Protein AF-A0A932K1Q2-F1 (afdb_monomer)

Foldseek 3Di:
DAAEDEEECAVTQAVHPPGDGDLVSLVVLLVLQVVSVVDSPRHHYAYEYQDDLVVRQVSCVSNVNQAWHAYPPRDTRGHPPRDDDD

Solvent-accessible surface area (backbone atoms only — not comparable to full-atom values): 4963 Å² total; per-residue (Å²): 134,70,57,69,45,76,39,47,44,69,64,68,65,25,92,28,85,94,50,72,81,49,63,69,61,36,48,52,46,20,54,41,25,58,47,29,73,80,34,84,78,42,40,30,55,33,44,41,35,81,63,57,67,72,62,50,45,54,50,35,60,61,22,56,33,68,57,61,24,38,32,60,94,75,40,77,46,63,44,94,86,37,67,78,87,127

Nearest PDB structures (foldseek):
  2zos-assembly1_A  TM=6.873E-01  e=2.496E-02  Pyrococcus horikoshii
  8tl0-assembly1_A  TM=3.312E-01  e=5.026E-01  Haliangium ochraceum
  2b5y-assembly1_A  TM=5.153E-01  e=2.665E+00  Bacillus subtilis
  8tl0-assembly1_B  TM=3.402E-01  e=8.571E-01  Haliangium ochraceum
  8tl0-assembly1_C  TM=3.404E-01  e=1.462E+00  Haliangium ochraceum

Mean predicted aligned error: 4.62 Å

Secondary structure (DSSP, 8-state):
---EEEE-SBTTTBSSTTPPP-HHHHHHHHHHHHHHHH-TTSPEEEEEESS-HHHHHHHHHHTT--SPEEEGGG-EE--TT-PPP-

pLDDT: mean 88.9, std 12.92, range [40.62, 97.94]

Sequence (86 aa):
MIRLVIVDVDGVLSPGEAAPLDFAVLQRIAEFNDRARQDATCPAVTLCTGRPAAYVEVLMQAIHGRYPAVLRSFKLCYTTRSSPPT

Radius of gyration: 12.43 Å; Cα contacts (8 Å, |Δi|>4): 139; chains: 1; bounding box: 31×24×34 Å

Structure (mmCIF, N/CA/C/O backbone):
data_AF-A0A932K1Q2-F1
#
_entry.id   AF-A0A932K1Q2-F1
#
loop_
_atom_site.group_PDB
_atom_site.id
_atom_site.type_symbol
_atom_site.label_atom_id
_atom_site.label_alt_id
_atom_site.label_comp_id
_atom_site.label_asym_id
_atom_site.label_entity_id
_atom_site.label_seq_id
_atom_site.pdbx_PDB_ins_code
_atom_site.Cartn_x
_atom_site.Cartn_y
_atom_site.Cartn_z
_atom_site.occupancy
_atom_site.B_iso_or_equiv
_atom_site.auth_seq_id
_atom_site.auth_comp_id
_atom_site.auth_asym_id
_atom_site.auth_atom_id
_atom_site.pdbx_PDB_model_num
ATOM 1 N N . MET A 1 1 ? -6.514 -8.676 18.664 1.00 78.62 1 MET A N 1
ATOM 2 C CA . MET A 1 1 ? -7.324 -8.010 17.620 1.00 78.62 1 MET A CA 1
ATOM 3 C C . MET A 1 1 ? -6.405 -7.148 16.770 1.00 78.62 1 MET A C 1
ATOM 5 O O . MET A 1 1 ? -5.580 -6.445 17.342 1.00 78.62 1 MET A O 1
ATOM 9 N N . ILE A 1 2 ? -6.474 -7.258 15.442 1.00 86.25 2 ILE A N 1
ATOM 10 C CA . ILE A 1 2 ? -5.549 -6.577 14.519 1.00 86.25 2 ILE A CA 1
ATOM 11 C C . ILE A 1 2 ? -6.036 -5.142 14.287 1.00 86.25 2 ILE A C 1
ATOM 13 O O . ILE A 1 2 ? -7.216 -4.939 14.025 1.00 86.25 2 ILE A O 1
ATOM 17 N N . ARG A 1 3 ? -5.140 -4.152 14.401 1.00 91.06 3 ARG A N 1
ATOM 18 C CA . ARG A 1 3 ? -5.469 -2.716 14.246 1.00 91.06 3 ARG A CA 1
ATOM 19 C C . ARG A 1 3 ? -4.832 -2.056 13.024 1.00 91.06 3 ARG A C 1
ATOM 21 O O . ARG A 1 3 ? -5.305 -1.013 12.580 1.00 91.06 3 ARG A O 1
ATOM 28 N N . LEU A 1 4 ? -3.758 -2.643 12.506 1.00 94.75 4 LEU A N 1
ATOM 29 C CA . LEU A 1 4 ? -2.987 -2.114 11.391 1.00 94.75 4 LEU A CA 1
ATOM 30 C C . LEU A 1 4 ? -2.484 -3.279 10.544 1.00 94.75 4 LEU A C 1
ATOM 32 O O . LEU A 1 4 ? -1.938 -4.243 11.079 1.00 94.75 4 LEU A O 1
ATOM 36 N N . VAL A 1 5 ? -2.669 -3.164 9.239 1.00 96.38 5 VAL A N 1
ATOM 37 C CA . VAL A 1 5 ? -2.094 -4.036 8.222 1.00 96.38 5 VAL A CA 1
ATOM 38 C C . VAL A 1 5 ? -1.064 -3.215 7.459 1.00 96.38 5 VAL A C 1
ATOM 40 O O . VAL A 1 5 ? -1.324 -2.076 7.071 1.00 96.38 5 VAL A O 1
ATOM 43 N N . ILE A 1 6 ? 0.121 -3.784 7.276 1.00 96.06 6 ILE A N 1
ATOM 44 C CA . ILE A 1 6 ? 1.213 -3.159 6.535 1.00 96.06 6 ILE A CA 1
ATOM 45 C C . ILE A 1 6 ? 1.460 -4.021 5.303 1.00 96.06 6 ILE A C 1
ATOM 47 O O . ILE A 1 6 ? 1.672 -5.225 5.442 1.00 96.06 6 ILE A O 1
ATOM 51 N N . VAL A 1 7 ? 1.400 -3.420 4.117 1.00 96.44 7 VAL A N 1
ATOM 52 C CA . VAL A 1 7 ? 1.529 -4.137 2.841 1.00 96.44 7 VAL A CA 1
ATOM 53 C C . VAL A 1 7 ? 2.660 -3.567 1.999 1.00 96.44 7 VAL A C 1
ATOM 55 O O . VAL A 1 7 ? 2.888 -2.358 2.001 1.00 96.44 7 VAL A O 1
ATOM 58 N N . ASP A 1 8 ? 3.361 -4.428 1.268 1.00 95.31 8 ASP A N 1
ATOM 59 C CA . ASP A 1 8 ? 4.248 -3.970 0.196 1.00 95.31 8 ASP A CA 1
ATOM 60 C C . ASP A 1 8 ? 3.43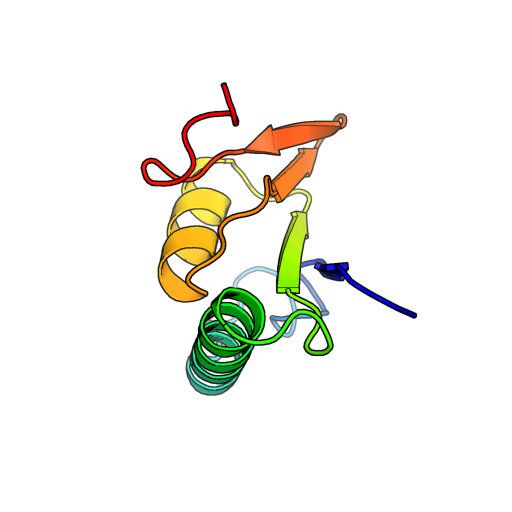4 -3.542 -1.031 1.00 95.31 8 ASP A C 1
ATOM 62 O O . ASP A 1 8 ? 2.226 -3.765 -1.102 1.00 95.31 8 ASP A O 1
ATOM 66 N N . VAL A 1 9 ? 4.088 -2.886 -1.983 1.00 94.62 9 VAL A N 1
ATOM 67 C CA . VAL A 1 9 ? 3.500 -2.507 -3.266 1.00 94.62 9 VAL A CA 1
ATOM 68 C C . VAL A 1 9 ? 3.817 -3.563 -4.319 1.00 94.62 9 VAL A C 1
ATOM 70 O O . VAL A 1 9 ? 2.900 -4.171 -4.868 1.00 94.62 9 VAL A O 1
ATOM 73 N N . ASP A 1 10 ? 5.098 -3.802 -4.587 1.00 92.94 10 ASP A N 1
ATOM 74 C CA . ASP A 1 10 ? 5.536 -4.617 -5.718 1.00 92.94 10 ASP A CA 1
ATOM 75 C C . ASP A 1 10 ? 5.304 -6.109 -5.465 1.00 92.94 10 ASP A C 1
ATOM 77 O O . ASP A 1 10 ? 5.847 -6.690 -4.531 1.00 92.94 10 ASP A O 1
ATOM 81 N N . GLY A 1 11 ? 4.485 -6.744 -6.305 1.00 90.12 11 GLY A N 1
ATOM 82 C CA . GLY A 1 11 ? 4.096 -8.148 -6.138 1.00 90.12 11 GLY A CA 1
ATOM 83 C C . GLY A 1 11 ? 3.010 -8.378 -5.079 1.00 90.12 11 GLY A C 1
ATOM 84 O O . GLY A 1 11 ? 2.653 -9.529 -4.830 1.00 90.12 11 GLY A O 1
ATOM 85 N N . VAL A 1 12 ? 2.480 -7.312 -4.464 1.00 94.31 12 VAL A N 1
ATOM 86 C CA . VAL A 1 12 ? 1.402 -7.379 -3.461 1.00 94.31 12 VAL A CA 1
ATOM 87 C C . VAL A 1 12 ? 0.198 -6.540 -3.884 1.00 94.31 12 VAL A C 1
ATOM 89 O O . VAL A 1 12 ? -0.874 -7.093 -4.115 1.00 94.31 12 VAL A O 1
ATOM 92 N N . LEU A 1 13 ? 0.355 -5.216 -3.995 1.00 92.81 13 LEU A N 1
ATOM 93 C CA . LEU A 1 13 ? -0.693 -4.320 -4.505 1.00 92.81 13 LEU A CA 1
ATOM 94 C C . LEU A 1 13 ? -0.613 -4.127 -6.021 1.00 92.81 13 LEU A C 1
ATOM 96 O O . LEU A 1 13 ? -1.613 -3.784 -6.647 1.00 92.81 13 LEU A O 1
ATOM 100 N N . SER A 1 14 ? 0.565 -4.331 -6.607 1.00 89.81 14 SER A N 1
ATOM 101 C CA . SER A 1 14 ? 0.769 -4.402 -8.049 1.00 89.81 14 SER A CA 1
ATOM 102 C C . SER A 1 14 ? 1.316 -5.781 -8.436 1.00 89.81 14 SER A C 1
ATOM 104 O O . SER A 1 14 ? 1.974 -6.431 -7.621 1.00 89.81 14 SER A O 1
ATOM 106 N N . PRO A 1 15 ? 1.136 -6.225 -9.692 1.00 87.00 15 PRO A N 1
ATOM 107 C CA . PRO A 1 15 ? 1.792 -7.430 -10.207 1.00 87.00 15 PRO A CA 1
ATOM 108 C C . PRO A 1 15 ? 3.330 -7.375 -10.199 1.00 87.00 15 PRO A C 1
ATOM 110 O O . PRO A 1 15 ? 3.977 -8.394 -10.423 1.00 87.00 15 PRO A O 1
ATOM 113 N N . GLY A 1 16 ? 3.923 -6.200 -9.967 1.00 85.69 16 GLY A N 1
ATOM 114 C CA . GLY A 1 16 ? 5.365 -5.991 -9.940 1.00 85.69 16 GLY A CA 1
ATOM 115 C C . GLY A 1 16 ? 5.770 -4.604 -10.434 1.00 85.69 16 GLY A C 1
ATOM 116 O O . GLY A 1 16 ? 4.942 -3.710 -10.630 1.00 85.69 16 GLY A O 1
ATOM 117 N N . GLU A 1 17 ? 7.072 -4.437 -10.653 1.00 84.12 17 GLU A N 1
ATOM 118 C CA . GLU A 1 17 ? 7.647 -3.184 -11.127 1.00 84.12 17 GLU A CA 1
ATOM 119 C C . GLU A 1 17 ? 7.154 -2.802 -12.528 1.00 84.12 17 GLU A C 1
ATOM 121 O O . GLU A 1 17 ? 7.010 -3.652 -13.402 1.00 84.12 17 GLU A O 1
ATOM 126 N N . ALA A 1 18 ? 6.901 -1.502 -12.729 1.00 86.19 18 ALA A N 1
ATOM 127 C CA . ALA A 1 18 ? 6.398 -0.908 -13.973 1.00 86.19 18 ALA A CA 1
ATOM 128 C C . ALA A 1 18 ? 5.019 -1.414 -14.446 1.00 86.19 18 ALA A C 1
ATOM 130 O O . ALA A 1 18 ? 4.537 -0.981 -15.494 1.00 86.19 18 ALA A O 1
ATOM 131 N N . ALA A 1 19 ? 4.352 -2.271 -13.669 1.00 91.31 19 ALA A N 1
ATOM 132 C CA . ALA A 1 19 ? 2.971 -2.637 -13.926 1.00 91.31 19 ALA A CA 1
ATOM 133 C C . ALA A 1 19 ? 2.037 -1.432 -13.688 1.00 91.31 19 ALA A C 1
ATOM 135 O O . ALA A 1 19 ? 2.293 -0.615 -12.794 1.00 91.31 19 ALA A O 1
ATOM 136 N N . PRO A 1 20 ? 0.935 -1.316 -14.452 1.00 91.75 20 PRO A N 1
ATOM 137 C CA . PRO A 1 20 ? -0.108 -0.343 -14.163 1.00 91.75 20 PRO A CA 1
ATOM 138 C C . PRO A 1 20 ? -0.653 -0.507 -12.742 1.00 91.75 20 PRO A C 1
ATOM 140 O O . PRO A 1 20 ? -0.747 -1.620 -12.221 1.00 91.75 20 PRO A O 1
ATOM 143 N N . LEU A 1 21 ? -1.048 0.609 -12.130 1.00 91.75 21 LEU A N 1
ATOM 144 C CA . LEU A 1 21 ? -1.755 0.583 -10.854 1.00 91.75 21 LEU A CA 1
ATOM 145 C C . LEU A 1 21 ? -3.157 -0.001 -11.038 1.00 91.75 21 LEU A C 1
ATOM 147 O O . LEU A 1 21 ? -3.875 0.372 -11.968 1.00 91.75 21 LEU A O 1
ATOM 151 N N . ASP A 1 22 ? -3.566 -0.857 -10.107 1.00 92.94 22 ASP A N 1
ATOM 152 C CA . ASP A 1 22 ? -4.947 -1.319 -10.013 1.00 92.94 22 ASP A CA 1
ATOM 153 C C . ASP A 1 22 ? -5.765 -0.327 -9.175 1.00 92.94 22 ASP A C 1
ATOM 155 O O . ASP A 1 22 ? -5.740 -0.330 -7.941 1.00 92.94 22 ASP A O 1
ATOM 159 N N . PHE A 1 23 ? -6.497 0.553 -9.856 1.00 95.25 23 PHE A N 1
ATOM 160 C CA . PHE A 1 23 ? -7.317 1.563 -9.191 1.00 95.25 23 PHE A CA 1
ATOM 161 C C . PHE A 1 23 ? -8.461 0.970 -8.363 1.00 95.25 23 PHE A C 1
ATOM 163 O O . PHE A 1 23 ? -8.855 1.587 -7.375 1.00 95.25 23 PHE A O 1
ATOM 170 N N . ALA A 1 24 ? -8.972 -0.216 -8.709 1.00 95.88 24 ALA A N 1
ATOM 171 C CA . ALA A 1 24 ? -10.028 -0.857 -7.933 1.00 95.88 24 ALA A CA 1
ATOM 172 C C . ALA A 1 24 ? -9.484 -1.349 -6.584 1.00 95.88 24 ALA A C 1
ATOM 174 O O . ALA A 1 24 ? -10.125 -1.153 -5.549 1.00 95.88 24 ALA A O 1
ATOM 175 N N . VAL A 1 25 ? -8.269 -1.908 -6.570 1.00 95.19 25 VAL A N 1
ATOM 176 C CA . VAL A 1 25 ? -7.569 -2.270 -5.328 1.00 95.19 25 VAL A CA 1
ATOM 177 C C . VAL A 1 25 ? -7.284 -1.029 -4.483 1.00 95.19 25 VAL A C 1
ATOM 179 O O . VAL A 1 25 ? -7.602 -1.017 -3.292 1.00 95.19 25 VAL A O 1
ATOM 182 N N . LEU A 1 26 ? -6.741 0.037 -5.081 1.00 97.00 26 LEU A N 1
ATOM 183 C CA . LEU A 1 26 ? -6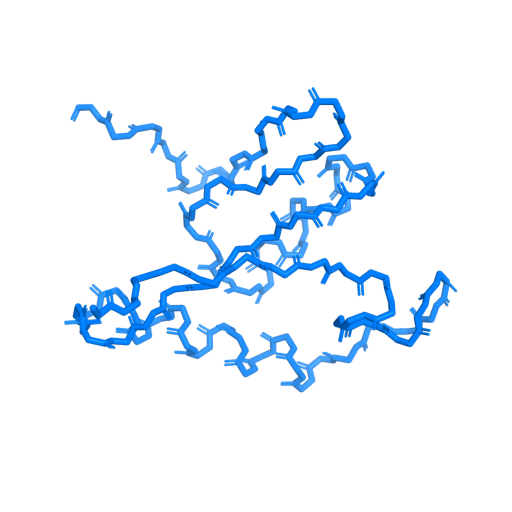.447 1.279 -4.355 1.00 97.00 26 LEU A CA 1
ATOM 184 C C . LEU A 1 26 ? -7.713 1.904 -3.752 1.00 97.00 26 LEU A C 1
ATOM 186 O O . 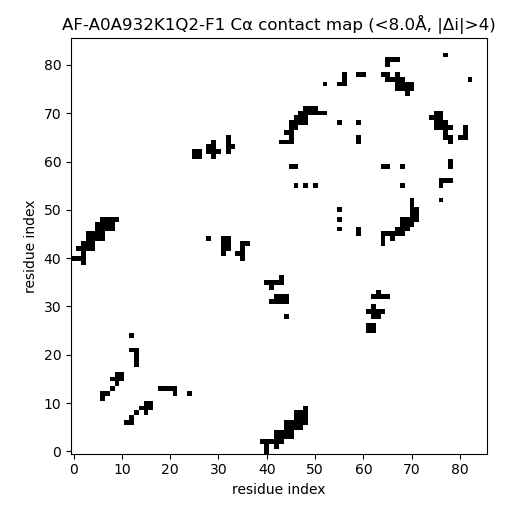LEU A 1 26 ? -7.714 2.260 -2.572 1.00 97.00 26 LEU A O 1
ATOM 190 N N . GLN A 1 27 ? -8.805 1.965 -4.521 1.00 97.94 27 GLN A N 1
ATOM 191 C CA . GLN A 1 27 ? -10.100 2.443 -4.038 1.00 97.94 27 GLN A CA 1
ATOM 192 C C . GLN A 1 27 ? -10.613 1.578 -2.884 1.00 97.94 27 GLN A C 1
ATOM 194 O O . GLN A 1 27 ? -11.085 2.099 -1.873 1.00 97.94 27 GLN A O 1
ATOM 199 N N . ARG A 1 28 ? -10.476 0.253 -2.985 1.00 96.88 28 ARG A N 1
ATOM 200 C CA . ARG A 1 28 ? -10.916 -0.645 -1.920 1.00 96.88 28 ARG A CA 1
ATOM 201 C C . ARG A 1 28 ? -10.151 -0.407 -0.619 1.00 96.88 28 ARG A C 1
ATOM 203 O O . ARG A 1 28 ? -10.750 -0.420 0.456 1.00 96.88 28 ARG A O 1
ATOM 210 N N . ILE A 1 29 ? -8.842 -0.168 -0.699 1.00 97.38 29 ILE A N 1
ATOM 211 C CA . ILE A 1 29 ? -8.019 0.167 0.471 1.00 97.38 29 ILE A CA 1
ATOM 212 C C . ILE A 1 29 ? -8.423 1.529 1.046 1.00 97.38 29 ILE A C 1
ATOM 214 O O . ILE A 1 29 ? -8.514 1.658 2.268 1.00 97.38 29 ILE A O 1
ATOM 218 N N . ALA A 1 30 ? -8.722 2.516 0.197 1.00 97.62 30 ALA A N 1
ATOM 219 C CA . ALA A 1 30 ? -9.226 3.817 0.633 1.00 97.62 30 ALA A CA 1
ATOM 220 C C . ALA A 1 30 ? -10.507 3.683 1.471 1.00 97.62 30 ALA A C 1
ATOM 222 O O . ALA A 1 30 ? -10.573 4.206 2.584 1.00 97.62 30 ALA A O 1
ATOM 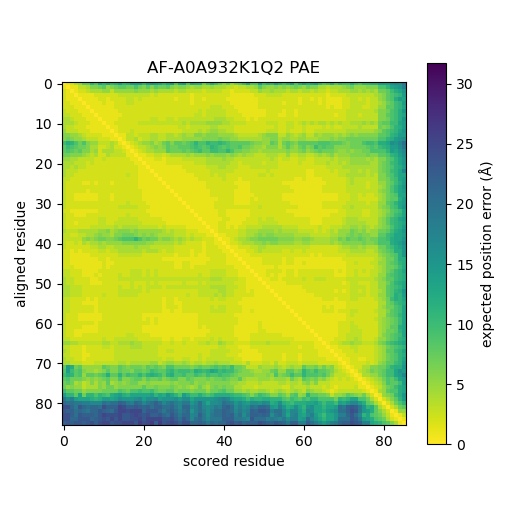223 N N . GLU A 1 31 ? -11.475 2.885 1.009 1.00 96.88 31 GLU A N 1
ATOM 224 C CA . GLU A 1 31 ? -12.708 2.592 1.751 1.00 96.88 31 GLU A CA 1
ATOM 225 C C . GLU A 1 31 ? -12.435 1.920 3.108 1.00 96.88 31 GLU A C 1
ATOM 227 O O . GLU A 1 31 ? -13.062 2.260 4.116 1.00 96.88 31 GLU A O 1
ATOM 232 N N . PHE A 1 32 ? -11.494 0.969 3.166 1.00 95.69 32 PHE A N 1
ATOM 233 C CA . PHE A 1 32 ? -11.080 0.348 4.430 1.00 95.69 32 PHE A CA 1
ATOM 234 C C . PHE A 1 32 ? -10.462 1.368 5.388 1.00 95.69 32 PHE A C 1
ATOM 236 O O . PHE A 1 32 ? -10.805 1.389 6.572 1.00 95.69 32 PHE A O 1
ATOM 243 N N . ASN A 1 33 ? -9.589 2.235 4.880 1.00 96.75 33 ASN A N 1
ATOM 2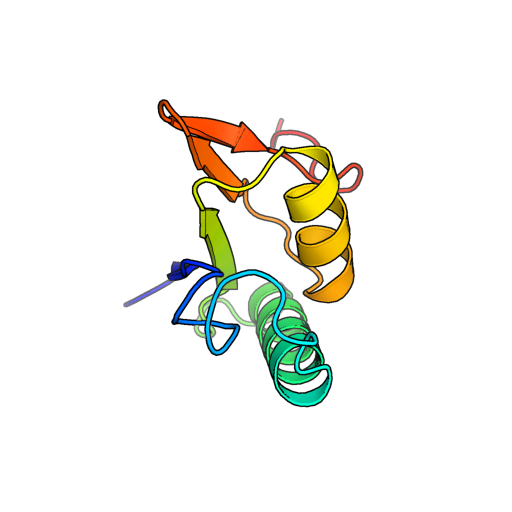44 C CA . ASN A 1 33 ? -8.950 3.278 5.671 1.00 96.75 33 ASN A CA 1
ATOM 245 C C . ASN A 1 33 ? -9.948 4.319 6.181 1.00 96.75 33 ASN A C 1
ATOM 247 O O . ASN A 1 33 ? -9.835 4.745 7.331 1.00 96.75 33 ASN A O 1
ATOM 251 N N . ASP A 1 34 ? -10.950 4.684 5.385 1.00 96.06 34 ASP A N 1
ATOM 252 C CA . ASP A 1 34 ? -12.023 5.577 5.820 1.00 96.06 34 ASP A CA 1
ATOM 253 C C . ASP A 1 34 ? -12.882 4.937 6.917 1.00 96.06 34 ASP A C 1
ATOM 255 O O . ASP A 1 34 ? -13.168 5.582 7.929 1.00 96.06 34 ASP A O 1
ATOM 259 N N . ARG A 1 35 ? -13.215 3.647 6.793 1.00 96.12 35 ARG A N 1
ATOM 260 C CA . ARG A 1 35 ? -13.932 2.901 7.841 1.00 96.12 35 ARG A CA 1
ATOM 261 C C . ARG A 1 35 ? -13.126 2.792 9.134 1.00 96.12 35 ARG A C 1
ATOM 263 O O . ARG A 1 35 ? -13.663 3.056 10.207 1.00 96.12 35 ARG A O 1
ATOM 270 N N . ALA A 1 36 ? -11.830 2.498 9.045 1.00 95.38 36 ALA A N 1
ATOM 271 C CA . ALA A 1 36 ? -10.921 2.408 10.193 1.00 95.38 36 ALA A CA 1
ATOM 272 C C . ALA A 1 36 ? -10.744 3.738 10.960 1.00 95.38 36 ALA A C 1
ATOM 274 O O . ALA A 1 36 ? -10.159 3.773 12.051 1.00 95.38 36 ALA A O 1
ATOM 275 N N . ARG A 1 37 ? -11.229 4.865 10.413 1.00 91.75 37 ARG A N 1
ATOM 276 C CA . ARG A 1 37 ? -11.308 6.137 11.150 1.00 91.75 37 ARG A CA 1
ATOM 277 C C . ARG A 1 37 ? -12.445 6.164 12.161 1.00 91.75 37 ARG A C 1
ATOM 279 O O . ARG A 1 37 ? -12.296 6.822 13.183 1.00 91.75 37 ARG A O 1
ATOM 286 N N . GLN A 1 38 ? -13.544 5.480 11.866 1.00 93.00 38 GLN A N 1
ATOM 287 C CA . GLN A 1 38 ? -14.779 5.527 12.651 1.00 93.00 38 GLN A CA 1
ATOM 288 C C . GLN A 1 38 ? -14.979 4.248 13.469 1.00 93.00 38 GLN A C 1
ATOM 290 O O . GLN A 1 38 ? -15.617 4.273 14.515 1.00 93.00 38 GLN A O 1
ATOM 295 N N . ASP A 1 39 ? -14.395 3.141 13.013 1.00 92.25 39 ASP A N 1
ATOM 296 C CA . ASP A 1 39 ? -14.536 1.824 13.612 1.00 92.25 39 ASP A CA 1
ATOM 297 C C . ASP A 1 39 ? -13.167 1.265 14.014 1.00 92.25 39 ASP A C 1
ATOM 299 O O . ASP A 1 39 ? -12.351 0.875 13.178 1.00 92.25 39 ASP A O 1
ATOM 303 N N . ALA A 1 40 ? -12.925 1.195 15.325 1.00 85.50 40 ALA A N 1
ATOM 304 C CA . ALA A 1 40 ? -11.690 0.670 15.899 1.00 85.50 40 ALA A CA 1
ATOM 305 C C . ALA A 1 40 ? -11.519 -0.849 15.709 1.00 85.50 40 ALA A C 1
ATOM 307 O O . ALA A 1 40 ? -10.462 -1.378 16.074 1.00 85.50 40 ALA A O 1
ATOM 308 N N . THR A 1 41 ? -12.542 -1.535 15.189 1.00 91.25 41 THR A N 1
ATOM 309 C CA . THR A 1 41 ? -12.516 -2.958 14.842 1.00 91.25 41 THR A CA 1
ATOM 310 C C . THR A 1 41 ? -12.089 -3.228 13.407 1.00 91.25 41 THR A C 1
ATOM 312 O O . THR A 1 41 ? -11.615 -4.325 13.106 1.00 91.25 41 THR A O 1
ATOM 315 N N . CYS A 1 42 ? -12.160 -2.210 12.551 1.00 93.12 42 CYS A N 1
ATOM 316 C CA . CYS A 1 42 ? -11.643 -2.252 11.197 1.00 93.12 42 CYS A CA 1
ATOM 317 C C . CYS A 1 42 ? -10.151 -1.876 11.210 1.00 93.12 42 CYS A C 1
ATOM 319 O O . CYS A 1 42 ? -9.807 -0.768 11.635 1.00 93.12 42 CYS A O 1
ATOM 321 N N . PRO A 1 43 ? -9.238 -2.755 10.763 1.00 94.31 43 PRO A N 1
ATOM 322 C CA . PRO A 1 43 ? -7.829 -2.405 10.703 1.00 94.31 43 PRO A CA 1
ATOM 323 C C . PRO A 1 43 ? -7.592 -1.348 9.623 1.00 94.31 43 PRO A C 1
ATOM 325 O O . PRO A 1 43 ? -8.173 -1.407 8.539 1.00 94.31 43 PRO A O 1
ATOM 328 N N . ALA A 1 44 ? -6.706 -0.401 9.910 1.00 95.69 44 ALA A N 1
ATOM 329 C CA . ALA A 1 44 ? -6.184 0.490 8.882 1.00 95.69 44 ALA A CA 1
ATOM 330 C C . ALA A 1 44 ? -5.111 -0.223 8.048 1.00 95.69 44 ALA A C 1
ATOM 332 O O . ALA A 1 44 ? -4.514 -1.201 8.498 1.00 95.69 44 ALA A O 1
ATOM 333 N N . VAL A 1 45 ? -4.829 0.303 6.863 1.00 97.38 45 VAL A N 1
ATOM 334 C CA . VAL A 1 45 ? -3.814 -0.194 5.935 1.00 97.38 45 VAL A CA 1
ATOM 335 C C . VAL A 1 45 ? -2.787 0.906 5.661 1.00 97.38 45 VAL A C 1
ATOM 337 O O . VAL A 1 45 ? -3.149 2.046 5.360 1.00 97.38 45 VAL A O 1
ATOM 340 N N . THR A 1 46 ? -1.503 0.564 5.756 1.00 96.81 46 THR A N 1
ATOM 341 C CA . THR A 1 46 ? -0.372 1.421 5.360 1.00 96.81 46 THR A CA 1
ATOM 3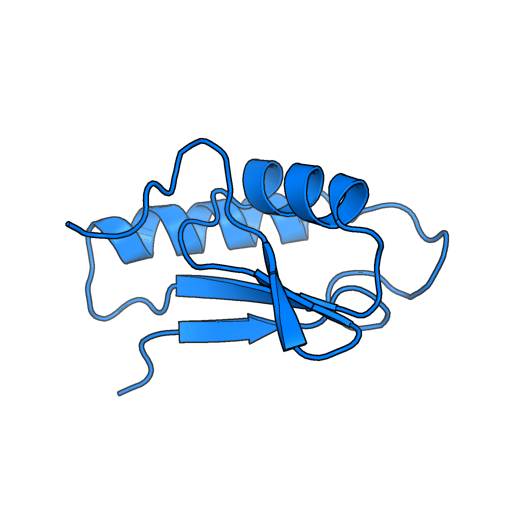42 C C . THR A 1 46 ? 0.655 0.625 4.555 1.00 96.81 46 THR A C 1
ATOM 344 O O . THR A 1 46 ? 0.544 -0.596 4.428 1.00 96.81 46 THR A O 1
ATOM 347 N N . LEU A 1 47 ? 1.649 1.314 4.001 1.00 97.12 47 LEU A N 1
ATOM 348 C CA . LEU A 1 47 ? 2.615 0.744 3.068 1.00 97.12 47 LEU A CA 1
ATOM 349 C C . LEU A 1 47 ? 3.958 0.429 3.743 1.00 97.12 47 LEU A C 1
ATOM 351 O O . LEU A 1 47 ? 4.405 1.153 4.631 1.00 97.12 47 LEU A O 1
ATOM 355 N N . CYS A 1 48 ? 4.630 -0.622 3.284 1.00 95.88 48 CYS A N 1
ATOM 356 C CA . CYS A 1 48 ? 6.032 -0.916 3.560 1.00 95.88 48 CYS A CA 1
ATOM 357 C C . CYS A 1 48 ? 6.717 -1.313 2.259 1.00 95.88 48 CYS A C 1
ATOM 359 O O . CYS A 1 48 ? 6.550 -2.439 1.814 1.00 95.88 48 CYS A O 1
ATOM 361 N N . THR A 1 49 ? 7.486 -0.410 1.654 1.00 94.94 49 THR A N 1
ATOM 362 C CA . THR A 1 49 ? 8.020 -0.643 0.310 1.00 94.94 49 THR A CA 1
ATOM 363 C C . THR A 1 49 ? 9.411 -0.055 0.090 1.00 94.94 49 THR A C 1
ATOM 365 O O . THR A 1 49 ? 9.829 0.920 0.718 1.00 94.94 49 THR A O 1
ATOM 368 N N . GLY A 1 50 ? 10.149 -0.652 -0.847 1.00 93.75 50 GLY A N 1
ATOM 369 C CA . GLY A 1 50 ? 11.446 -0.159 -1.308 1.00 93.75 50 GLY A CA 1
ATOM 370 C C . GLY A 1 50 ? 11.370 1.036 -2.267 1.00 93.75 50 GLY A C 1
ATOM 371 O O . GLY A 1 50 ? 12.432 1.532 -2.667 1.00 93.75 50 GLY A O 1
ATOM 372 N N . ARG A 1 51 ? 10.158 1.470 -2.649 1.00 93.12 51 ARG A N 1
ATOM 373 C CA . ARG A 1 51 ? 9.904 2.560 -3.604 1.00 93.12 51 ARG A CA 1
ATOM 374 C C . ARG A 1 51 ? 10.322 3.942 -3.067 1.00 93.12 51 ARG A C 1
ATOM 376 O O . ARG A 1 51 ? 10.333 4.158 -1.854 1.00 93.12 51 ARG A O 1
ATOM 383 N N . PRO A 1 52 ? 10.664 4.900 -3.953 1.00 92.56 52 PRO A N 1
ATOM 384 C CA . PRO A 1 52 ? 11.010 6.265 -3.552 1.00 92.56 52 PRO A CA 1
ATOM 385 C C . PRO A 1 52 ? 9.871 6.972 -2.805 1.00 92.56 52 PRO A C 1
ATOM 387 O O . PRO A 1 52 ? 8.700 6.757 -3.109 1.00 92.56 52 PRO A O 1
ATOM 390 N N . ALA A 1 53 ? 10.215 7.885 -1.891 1.00 92.25 53 ALA A N 1
ATOM 391 C CA . ALA A 1 53 ? 9.243 8.589 -1.048 1.00 92.25 53 ALA A CA 1
ATOM 392 C C . ALA A 1 53 ? 8.136 9.299 -1.847 1.00 92.25 53 ALA A C 1
ATOM 394 O O . ALA A 1 53 ? 6.975 9.180 -1.485 1.00 92.25 53 ALA A O 1
ATOM 395 N N . ALA A 1 54 ? 8.473 9.957 -2.963 1.00 92.12 54 ALA A N 1
ATOM 396 C CA . ALA A 1 54 ? 7.490 10.643 -3.807 1.00 92.12 54 ALA A CA 1
ATOM 397 C C . ALA A 1 54 ? 6.437 9.685 -4.396 1.00 92.12 54 ALA A C 1
ATOM 399 O O . ALA A 1 54 ? 5.260 10.020 -4.475 1.00 92.12 54 ALA A O 1
ATOM 400 N N . TYR A 1 55 ? 6.847 8.470 -4.770 1.00 93.19 55 TYR A N 1
ATOM 401 C CA . TYR A 1 55 ? 5.925 7.444 -5.256 1.00 93.19 55 TYR A CA 1
ATOM 402 C C . TYR A 1 55 ? 5.003 6.961 -4.128 1.00 93.19 55 TYR A C 1
ATOM 404 O O . TYR A 1 55 ? 3.791 6.850 -4.305 1.00 93.19 55 TYR A O 1
ATOM 412 N N . VAL A 1 56 ? 5.576 6.726 -2.945 1.00 94.56 56 VAL A N 1
ATOM 413 C CA . VAL A 1 56 ? 4.818 6.311 -1.759 1.00 94.56 56 VAL A CA 1
ATOM 414 C C . VAL A 1 56 ? 3.842 7.393 -1.313 1.00 94.56 56 VAL A C 1
ATOM 416 O O . VAL A 1 56 ? 2.715 7.067 -0.969 1.00 94.56 56 VAL A O 1
ATOM 419 N N . GLU A 1 57 ? 4.216 8.668 -1.371 1.00 94.00 57 GLU A N 1
ATOM 420 C CA . GLU A 1 57 ? 3.336 9.777 -1.004 1.00 94.00 57 GLU A CA 1
ATOM 421 C C . GLU A 1 57 ? 2.068 9.814 -1.867 1.00 94.00 57 GLU A C 1
ATOM 423 O O . GLU A 1 57 ? 0.965 9.918 -1.326 1.00 94.00 57 GLU A O 1
ATOM 428 N N . VAL A 1 58 ? 2.203 9.650 -3.188 1.00 94.94 58 VAL A N 1
ATOM 429 C CA . VAL A 1 58 ? 1.056 9.588 -4.109 1.00 94.94 58 VAL A CA 1
ATOM 430 C C . VAL A 1 58 ? 0.143 8.410 -3.768 1.00 94.94 58 VAL A C 1
ATOM 432 O O . VAL A 1 58 ? -1.072 8.583 -3.671 1.00 94.94 58 VAL A O 1
ATOM 435 N N . LEU A 1 59 ? 0.708 7.221 -3.529 1.00 95.81 59 LEU A N 1
ATOM 436 C CA . LEU A 1 59 ? -0.091 6.054 -3.150 1.00 95.81 59 LEU A CA 1
ATOM 437 C C . LEU A 1 59 ? -0.770 6.233 -1.793 1.00 95.81 59 LEU A C 1
ATOM 439 O O . LEU A 1 59 ? -1.941 5.895 -1.655 1.00 95.81 59 LEU A O 1
ATOM 443 N N . MET A 1 60 ? -0.076 6.809 -0.812 1.00 96.38 60 MET A N 1
ATOM 444 C CA . MET A 1 60 ? -0.635 7.109 0.506 1.00 96.38 60 MET A CA 1
ATOM 445 C C . MET A 1 60 ? -1.818 8.076 0.414 1.00 96.38 60 MET A C 1
ATOM 447 O O . MET A 1 60 ? -2.815 7.878 1.111 1.00 96.38 60 MET A O 1
ATOM 451 N N . GLN A 1 61 ? -1.747 9.080 -0.467 1.00 95.62 61 GLN A N 1
ATOM 452 C CA . GLN A 1 61 ? -2.886 9.952 -0.759 1.00 95.62 61 GLN A CA 1
ATOM 453 C C . GLN A 1 61 ? -4.028 9.177 -1.428 1.00 95.62 61 GLN A C 1
ATOM 455 O O . GLN A 1 61 ? -5.168 9.299 -0.986 1.00 95.62 61 GLN A O 1
ATOM 460 N N . ALA A 1 62 ? -3.731 8.340 -2.427 1.00 96.44 62 ALA A N 1
ATOM 461 C CA . ALA A 1 62 ? -4.733 7.557 -3.153 1.00 96.44 62 ALA A CA 1
ATOM 462 C C . ALA A 1 62 ? -5.500 6.573 -2.253 1.00 96.44 62 ALA A C 1
ATOM 464 O O . ALA A 1 62 ? -6.704 6.406 -2.412 1.00 96.44 62 ALA A O 1
ATOM 465 N N . ILE A 1 63 ? -4.823 5.953 -1.280 1.00 96.88 63 ILE A N 1
ATOM 466 C CA . ILE A 1 63 ? -5.437 4.990 -0.352 1.00 96.88 63 ILE A CA 1
ATOM 467 C C . ILE A 1 63 ? -5.965 5.631 0.936 1.00 96.88 63 ILE A C 1
ATOM 469 O O . ILE A 1 63 ? -6.282 4.917 1.889 1.00 96.88 63 ILE A O 1
ATOM 473 N N . HIS A 1 64 ? -5.998 6.964 1.024 1.00 96.31 64 HIS A N 1
ATOM 474 C CA . HIS A 1 64 ? -6.432 7.697 2.220 1.00 96.31 64 HIS A CA 1
ATOM 475 C C . HIS A 1 64 ? -5.643 7.323 3.500 1.00 96.31 64 HIS A C 1
ATOM 477 O O . HIS A 1 64 ? -6.166 7.404 4.623 1.00 96.31 64 HIS A O 1
ATOM 483 N N . GLY A 1 65 ? -4.384 6.905 3.337 1.00 94.75 65 GLY A N 1
ATOM 484 C CA . GLY A 1 65 ? -3.531 6.395 4.405 1.00 94.75 65 GLY A CA 1
ATOM 485 C C . GLY A 1 65 ? -3.178 7.479 5.423 1.00 94.75 65 GLY A C 1
ATOM 486 O O . GLY A 1 65 ? -2.794 8.585 5.056 1.00 94.75 65 GLY A O 1
ATOM 487 N N . ARG A 1 66 ? -3.309 7.164 6.718 1.00 91.00 66 ARG A N 1
ATOM 488 C CA . ARG A 1 66 ? -3.019 8.100 7.829 1.00 91.00 66 ARG A CA 1
ATOM 489 C C . ARG A 1 66 ? -1.849 7.690 8.717 1.00 91.00 66 ARG A C 1
ATOM 491 O O . ARG A 1 66 ? -1.388 8.486 9.527 1.00 91.00 66 ARG A O 1
ATOM 498 N N . TYR A 1 67 ? -1.442 6.428 8.628 1.00 92.88 67 TYR A N 1
ATOM 499 C CA . TYR A 1 67 ? -0.297 5.920 9.369 1.00 92.88 67 TYR A CA 1
ATOM 500 C C . TYR A 1 67 ? 0.959 6.105 8.528 1.00 92.88 67 TYR A C 1
ATOM 502 O O . TYR A 1 67 ? 0.857 6.116 7.303 1.00 92.88 67 TYR A O 1
ATOM 510 N N . PRO A 1 68 ? 2.135 6.229 9.150 1.00 93.69 68 PRO A N 1
ATOM 511 C CA . PRO A 1 68 ? 3.370 6.342 8.397 1.00 93.69 68 PRO A CA 1
ATOM 512 C C . PRO A 1 68 ? 3.569 5.109 7.512 1.00 93.69 68 PRO A C 1
ATOM 514 O O . PRO A 1 68 ? 3.286 3.982 7.933 1.00 93.69 68 PRO A O 1
ATOM 517 N N . ALA A 1 69 ? 4.059 5.320 6.297 1.00 95.31 69 ALA A N 1
ATOM 518 C CA . ALA A 1 69 ? 4.580 4.246 5.470 1.00 95.31 69 ALA A CA 1
ATOM 519 C C . ALA A 1 69 ? 6.044 3.974 5.835 1.00 95.31 69 ALA A C 1
ATOM 521 O O . ALA A 1 69 ? 6.799 4.897 6.150 1.00 95.31 69 ALA A O 1
ATOM 522 N N . VAL A 1 70 ? 6.450 2.711 5.770 1.00 95.50 70 VAL A N 1
ATOM 523 C CA . VAL A 1 70 ? 7.834 2.281 5.974 1.00 95.50 70 VAL A CA 1
ATOM 524 C C . VAL A 1 70 ? 8.538 2.234 4.621 1.00 95.50 70 VAL A C 1
ATOM 526 O O . VAL A 1 70 ? 8.081 1.586 3.683 1.00 95.50 70 VAL A O 1
ATOM 529 N N . LEU A 1 71 ? 9.656 2.936 4.510 1.00 91.88 71 LEU A N 1
ATOM 530 C CA . LEU A 1 71 ? 10.497 2.955 3.320 1.00 91.88 71 LEU A CA 1
ATOM 531 C C . LEU A 1 71 ? 11.759 2.112 3.527 1.00 91.88 71 LEU A C 1
ATOM 533 O O . LEU A 1 71 ? 12.068 1.650 4.631 1.00 91.88 71 LEU A O 1
ATOM 537 N N . ARG A 1 72 ? 12.564 1.996 2.465 1.00 85.88 72 ARG A N 1
ATOM 538 C CA . ARG A 1 72 ? 13.932 1.459 2.526 1.00 85.88 72 ARG A CA 1
ATOM 539 C C . ARG A 1 72 ? 14.718 2.054 3.704 1.00 85.88 72 ARG A C 1
ATOM 541 O O . ARG A 1 72 ? 14.673 3.260 3.955 1.00 85.88 72 ARG A O 1
ATOM 548 N N . SER A 1 73 ? 15.472 1.194 4.392 1.00 84.94 73 SER A N 1
ATOM 549 C CA . SER A 1 73 ? 16.249 1.547 5.591 1.00 84.94 73 SER A CA 1
ATOM 550 C C . SER A 1 73 ? 15.390 2.060 6.753 1.00 84.94 73 SER A C 1
ATOM 552 O O . SER A 1 73 ? 15.857 2.883 7.535 1.00 84.94 73 SER A O 1
ATOM 554 N N . PHE A 1 74 ? 14.143 1.585 6.860 1.00 80.25 74 PHE A N 1
ATOM 555 C CA . PHE A 1 74 ? 13.213 1.889 7.955 1.00 80.25 74 PHE A CA 1
ATOM 556 C C . PHE A 1 74 ? 12.902 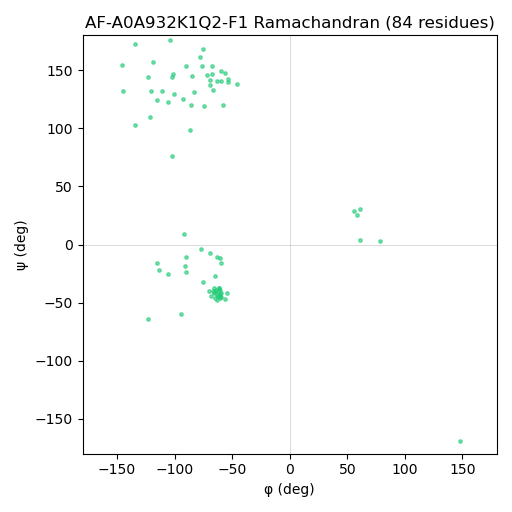3.383 8.131 1.00 80.25 74 PHE A C 1
ATOM 558 O O . PHE A 1 74 ? 12.534 3.831 9.216 1.00 80.25 74 PHE A O 1
ATOM 565 N N . LYS A 1 75 ? 13.027 4.173 7.058 1.00 86.25 75 LYS A N 1
ATOM 566 C CA . LYS A 1 75 ? 12.585 5.573 7.062 1.00 86.25 75 LYS A CA 1
ATOM 567 C C . LYS A 1 75 ? 11.059 5.625 7.067 1.00 86.25 75 LYS A C 1
ATOM 569 O O . LYS A 1 75 ? 10.415 4.792 6.438 1.00 86.25 75 LYS A O 1
ATOM 574 N N . LEU A 1 76 ? 10.490 6.620 7.740 1.00 86.94 76 LEU A N 1
ATOM 575 C CA . LEU A 1 76 ? 9.044 6.823 7.793 1.00 86.94 76 LEU A CA 1
ATOM 576 C C . LEU A 1 76 ? 8.629 7.931 6.825 1.00 86.94 76 LEU A C 1
ATOM 578 O O . LEU A 1 76 ? 9.201 9.020 6.840 1.00 86.94 76 LEU A O 1
ATOM 582 N N . CYS A 1 77 ? 7.634 7.644 5.992 1.00 84.75 77 CYS A N 1
ATOM 583 C CA . CYS A 1 77 ? 6.979 8.612 5.122 1.00 84.75 77 CYS A CA 1
ATOM 584 C C . CYS A 1 77 ? 5.600 8.937 5.691 1.00 84.75 77 CYS A C 1
ATOM 586 O O . CYS A 1 77 ? 4.777 8.047 5.897 1.00 84.75 77 CYS A O 1
ATOM 588 N N . TYR A 1 78 ? 5.367 10.216 5.958 1.00 81.31 78 TYR A N 1
ATOM 589 C CA . TYR A 1 78 ? 4.092 10.737 6.433 1.00 81.31 78 TYR A CA 1
ATOM 590 C C . TYR A 1 78 ? 3.378 11.393 5.257 1.00 81.31 78 TYR A C 1
ATOM 592 O O . TYR A 1 78 ? 4.021 12.015 4.413 1.00 81.31 78 TYR A O 1
ATOM 600 N N . THR A 1 79 ? 2.054 11.283 5.207 1.00 69.81 79 THR A N 1
ATOM 601 C CA . THR A 1 79 ? 1.279 12.137 4.304 1.00 69.81 79 THR A CA 1
ATOM 602 C C . THR A 1 79 ? 1.182 13.541 4.907 1.00 69.81 79 THR A C 1
ATOM 604 O O . THR A 1 79 ? 1.216 13.709 6.126 1.00 69.81 79 THR A O 1
ATOM 607 N N . THR A 1 80 ? 1.015 14.568 4.077 1.00 56.06 80 THR A N 1
ATOM 608 C CA . THR A 1 80 ? 0.854 15.968 4.514 1.00 56.06 80 THR A CA 1
ATOM 609 C C . THR A 1 80 ? -0.363 16.192 5.423 1.00 56.06 80 THR A C 1
ATOM 611 O O . THR A 1 80 ? -0.434 17.202 6.117 1.00 56.06 80 THR A O 1
ATOM 614 N N . ARG A 1 81 ? -1.307 15.238 5.471 1.00 55.12 81 ARG A N 1
ATOM 615 C CA . ARG A 1 81 ? -2.440 15.218 6.417 1.00 55.12 81 ARG A CA 1
ATOM 616 C C . ARG A 1 81 ? -2.178 14.488 7.736 1.00 55.12 81 ARG A C 1
ATOM 618 O O . ARG A 1 81 ? -3.004 14.585 8.639 1.00 55.12 81 ARG A O 1
ATOM 625 N N . SER A 1 82 ? -1.081 13.750 7.859 1.00 52.19 82 SER A N 1
ATOM 626 C CA . SER A 1 82 ? -0.688 13.072 9.092 1.00 52.19 82 SER A CA 1
ATOM 627 C C . SER A 1 82 ? 0.415 13.883 9.759 1.00 52.19 82 SER A C 1
ATOM 629 O O . SER A 1 82 ? 1.591 13.527 9.686 1.00 52.19 82 SER A O 1
ATOM 631 N N . SER A 1 83 ? 0.045 14.994 10.396 1.00 44.12 83 SER A N 1
ATOM 632 C CA . SER A 1 83 ? 0.894 15.566 11.442 1.00 44.12 83 SER A CA 1
ATOM 633 C C . SER A 1 83 ? 1.188 14.462 12.468 1.00 44.12 83 SER A C 1
ATOM 635 O O . SER A 1 83 ? 0.290 13.651 12.736 1.00 44.12 83 SER A O 1
ATOM 637 N N . PRO A 1 84 ? 2.402 14.386 13.042 1.00 47.12 84 PRO A N 1
ATOM 638 C CA . PRO A 1 84 ? 2.633 13.485 14.163 1.00 47.12 84 PRO A CA 1
ATOM 639 C C . PRO A 1 84 ? 1.585 13.777 15.251 1.00 47.12 84 PRO A C 1
ATOM 641 O O . PRO A 1 84 ? 1.244 14.948 15.448 1.00 47.12 84 PRO A O 1
ATOM 644 N N . PRO 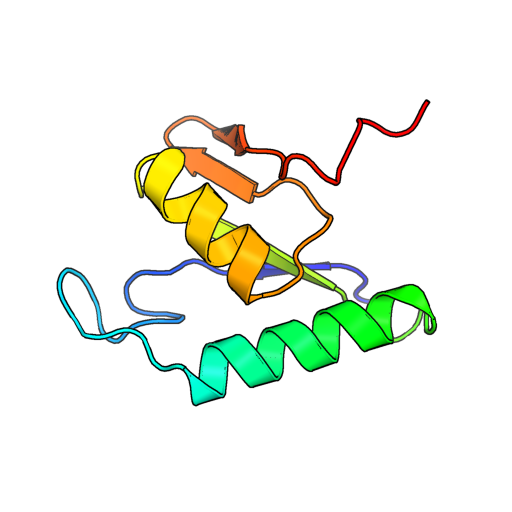A 1 85 ? 1.027 12.752 15.918 1.00 47.56 85 PRO A N 1
ATOM 645 C CA . PRO A 1 85 ? 0.156 12.996 17.057 1.00 47.56 85 PRO A CA 1
ATOM 646 C C . PRO A 1 85 ? 0.950 13.800 18.094 1.00 47.56 85 PRO A C 1
ATOM 648 O O . PRO A 1 85 ? 2.020 13.360 18.516 1.00 47.56 85 PRO A O 1
ATOM 651 N N . THR A 1 86 ? 0.458 14.997 18.420 1.00 40.62 86 THR A N 1
ATOM 652 C CA . THR A 1 86 ? 0.887 15.780 19.591 1.00 40.62 86 THR A CA 1
ATOM 653 C C . THR A 1 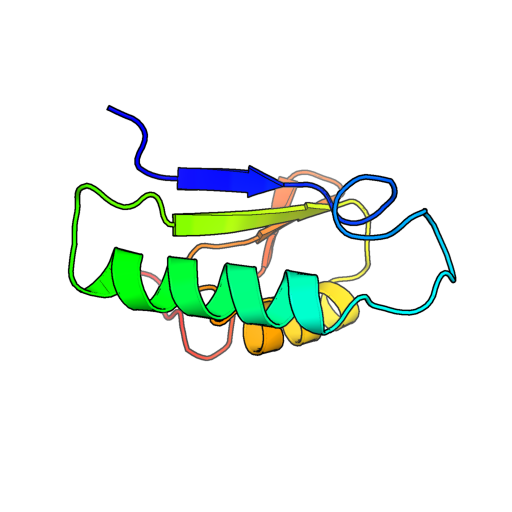86 ? 0.566 15.041 20.874 1.00 40.62 86 THR A C 1
ATOM 655 O O . THR A 1 86 ? -0.550 14.470 20.926 1.00 40.62 86 THR A O 1
#